Protein AF-A0A382AN31-F1 (afdb_monomer_lite)

Sequence (85 aa):
MFDKIITVKIKYLFDLIRLDKPIGFLLLLWPCWFALANLQQNNLELIKWYIYFFFGAFLMRSAGCIINDLIDINLDKKIERTAER

Radius of gyration: 17.79 Å; chains: 1; bounding box: 43×18×53 Å

Organism: NCBI:txid408172

InterPro domains:
  IPR000537 UbiA prenyltransferase [PF01040] (28-85)
  IPR039653 Prenyltransferase [PTHR11048] (5-85)
  IPR044878 UbiA prenyltransferase superfamily [G3DSA:1.10.357.140] (23-85)

pLDDT: mean 82.52, std 11.52, range [53.47, 95.38]

Secondary structure (DSSP, 8-state):
-HHHHHHHHHHHHHHHTTTT-THHHHHHHHHHHHHHHTS---HHHHHHHHHHHHHHHHHHHHHHHHHHHHHHHHHHTTSTTTTT-

Structure (mmCIF, N/CA/C/O backbone):
data_AF-A0A382AN31-F1
#
_entry.id   AF-A0A382AN31-F1
#
loop_
_atom_site.group_PDB
_atom_site.id
_atom_site.type_symbol
_atom_site.label_atom_id
_atom_site.label_alt_id
_atom_site.label_comp_id
_atom_site.label_asym_id
_atom_site.label_entity_id
_atom_site.label_seq_id
_atom_site.pdbx_PDB_ins_code
_atom_site.Cartn_x
_atom_site.Cartn_y
_atom_site.Cartn_z
_atom_site.occupancy
_atom_site.B_iso_or_equiv
_atom_site.auth_seq_id
_atom_site.auth_comp_id
_atom_site.auth_asym_id
_atom_site.auth_atom_id
_atom_site.pdbx_PDB_model_num
ATOM 1 N N . MET A 1 1 ? 7.572 -6.182 30.036 1.00 58.38 1 MET A N 1
ATOM 2 C CA . MET A 1 1 ? 6.252 -5.494 30.076 1.00 58.38 1 MET A CA 1
ATOM 3 C C . MET A 1 1 ? 6.087 -4.545 28.892 1.00 58.38 1 MET A C 1
ATOM 5 O O . MET A 1 1 ? 5.072 -4.635 28.215 1.00 58.38 1 MET A O 1
ATOM 9 N N . PHE A 1 2 ? 7.090 -3.709 28.596 1.00 58.03 2 PHE A N 1
ATOM 10 C CA . PHE A 1 2 ? 7.111 -2.834 27.416 1.00 58.03 2 PHE A CA 1
ATOM 11 C 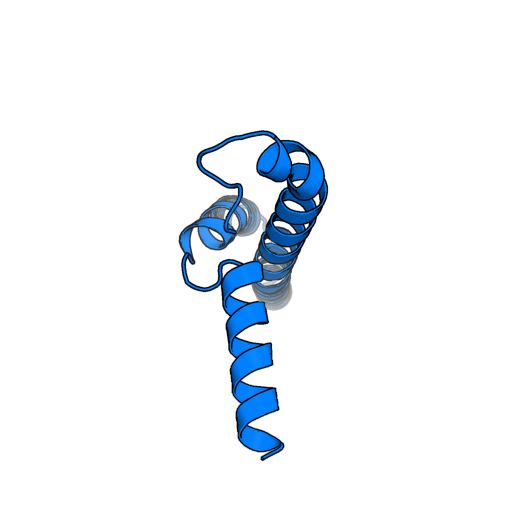C . PHE A 1 2 ? 6.999 -3.581 26.080 1.00 58.03 2 PHE A C 1
ATOM 13 O O . PHE A 1 2 ? 6.212 -3.163 25.236 1.00 58.03 2 PHE A O 1
ATOM 20 N N . ASP A 1 3 ? 7.670 -4.726 25.923 1.00 65.62 3 ASP A N 1
ATOM 21 C CA . ASP A 1 3 ? 7.622 -5.4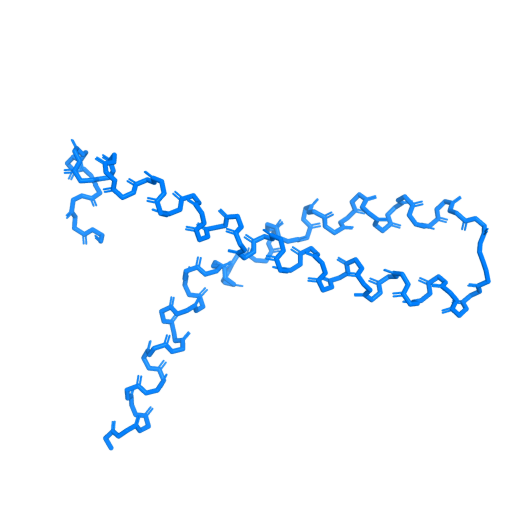92 24.665 1.00 65.62 3 ASP A CA 1
ATOM 22 C 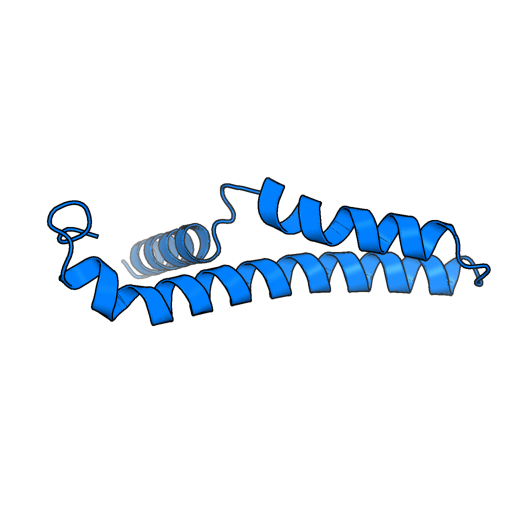C . ASP A 1 3 ? 6.201 -5.935 24.308 1.00 65.62 3 ASP A C 1
ATOM 24 O O . ASP A 1 3 ? 5.756 -5.752 23.181 1.00 65.62 3 ASP A O 1
ATOM 28 N N . LYS A 1 4 ? 5.427 -6.400 25.299 1.00 65.81 4 LYS A N 1
ATOM 29 C CA . LYS A 1 4 ? 4.015 -6.771 25.108 1.00 65.81 4 LYS A CA 1
ATOM 30 C C . LYS A 1 4 ? 3.152 -5.585 24.676 1.00 65.81 4 LYS A C 1
ATOM 32 O O . LYS A 1 4 ? 2.288 -5.750 23.822 1.00 65.81 4 LYS A O 1
ATOM 37 N N . ILE A 1 5 ? 3.377 -4.401 25.248 1.00 69.12 5 ILE A N 1
ATOM 38 C CA . ILE A 1 5 ? 2.623 -3.187 24.898 1.00 69.12 5 ILE A CA 1
ATOM 39 C C . ILE A 1 5 ? 2.923 -2.779 23.452 1.00 69.12 5 ILE A C 1
ATOM 41 O O . ILE A 1 5 ? 2.010 -2.419 22.709 1.00 69.12 5 ILE A O 1
ATOM 45 N N . ILE A 1 6 ? 4.188 -2.876 23.041 1.00 71.12 6 ILE A N 1
ATOM 46 C CA . ILE A 1 6 ? 4.627 -2.568 21.678 1.00 71.12 6 ILE A CA 1
ATOM 47 C C . ILE A 1 6 ? 3.996 -3.545 20.681 1.00 71.12 6 ILE A C 1
ATOM 49 O O . ILE A 1 6 ? 3.403 -3.105 19.697 1.00 71.12 6 ILE A O 1
ATOM 53 N N . THR A 1 7 ? 4.030 -4.852 20.961 1.00 73.44 7 THR A N 1
ATOM 54 C CA . THR A 1 7 ? 3.420 -5.866 20.085 1.00 73.44 7 THR A CA 1
ATOM 55 C C . THR A 1 7 ? 1.914 -5.652 19.915 1.00 73.44 7 THR A C 1
ATOM 57 O O . THR A 1 7 ? 1.395 -5.764 18.807 1.00 73.44 7 THR A O 1
ATOM 60 N N . VAL A 1 8 ? 1.209 -5.293 20.991 1.00 78.19 8 VAL A N 1
ATOM 61 C CA . VAL A 1 8 ? -0.238 -5.034 20.950 1.00 78.19 8 VAL A CA 1
ATOM 62 C C . VAL A 1 8 ? -0.563 -3.780 20.131 1.00 78.19 8 VAL A C 1
ATOM 64 O O . VAL A 1 8 ? -1.457 -3.819 19.290 1.00 78.19 8 VAL A O 1
ATOM 67 N N . LYS A 1 9 ? 0.188 -2.685 20.307 1.00 79.88 9 LYS A N 1
ATOM 68 C CA . LYS A 1 9 ? -0.014 -1.456 19.518 1.00 79.88 9 LYS A CA 1
ATOM 69 C C . LYS A 1 9 ? 0.252 -1.660 18.028 1.00 79.88 9 LYS A C 1
ATOM 71 O O . LYS A 1 9 ? -0.498 -1.146 17.206 1.00 79.88 9 LYS A O 1
ATOM 76 N N . ILE A 1 10 ? 1.293 -2.416 17.687 1.00 79.12 10 ILE A N 1
ATOM 77 C CA . ILE A 1 10 ? 1.611 -2.755 16.295 1.00 79.12 10 ILE A CA 1
ATOM 78 C C . ILE A 1 10 ? 0.484 -3.583 15.674 1.00 79.12 10 ILE A C 1
ATOM 80 O O . ILE A 1 10 ? 0.098 -3.328 14.537 1.00 79.12 10 ILE A O 1
ATOM 84 N N . LYS A 1 11 ? -0.085 -4.529 16.428 1.00 79.81 11 LYS A N 1
ATOM 85 C CA . LYS A 1 11 ? -1.225 -5.320 15.961 1.00 79.81 11 LYS A CA 1
ATOM 86 C C . LYS A 1 11 ? -2.434 -4.437 15.639 1.00 79.81 11 LYS A C 1
ATOM 88 O O . LYS A 1 11 ? -2.963 -4.535 14.541 1.00 79.81 11 LYS A O 1
ATOM 93 N N . TYR A 1 12 ? -2.802 -3.522 16.537 1.00 81.25 12 TYR A N 1
ATOM 94 C CA . TYR A 1 12 ? -3.896 -2.582 16.268 1.00 81.25 12 TYR A CA 1
ATOM 95 C C . TYR A 1 12 ? -3.624 -1.683 15.063 1.00 81.25 12 TYR A C 1
ATOM 97 O O . TYR A 1 12 ? -4.538 -1.398 14.296 1.00 81.25 12 TYR A O 1
ATOM 105 N N . LEU A 1 13 ? -2.373 -1.256 14.867 1.00 79.25 13 LEU A N 1
ATOM 106 C CA . LEU A 1 13 ? -2.003 -0.494 13.679 1.00 79.25 13 LEU A CA 1
ATOM 107 C C . LEU A 1 13 ? -2.209 -1.319 12.404 1.00 79.25 13 LEU A C 1
ATOM 109 O O . LEU A 1 13 ? -2.743 -0.785 11.437 1.00 79.25 13 LEU A O 1
ATOM 113 N N . PHE A 1 14 ? -1.813 -2.596 12.407 1.00 80.06 14 PHE A N 1
ATOM 114 C CA . PHE A 1 14 ? -2.008 -3.495 11.269 1.00 80.06 14 PHE A CA 1
ATOM 115 C C . PHE A 1 14 ? -3.480 -3.717 10.934 1.00 80.06 14 PHE A C 1
ATOM 117 O O . PHE A 1 14 ? -3.840 -3.623 9.758 1.00 80.06 14 PHE A O 1
ATOM 124 N N . ASP A 1 15 ? -4.309 -3.922 11.956 1.00 79.69 15 ASP A N 1
ATOM 125 C CA . ASP A 1 15 ? -5.754 -4.078 11.794 1.00 79.69 15 ASP A CA 1
ATOM 126 C C . ASP A 1 15 ? -6.384 -2.781 11.234 1.00 79.69 15 ASP A C 1
ATOM 128 O O . ASP A 1 15 ? -7.203 -2.826 10.315 1.00 79.69 15 ASP A O 1
ATOM 132 N N .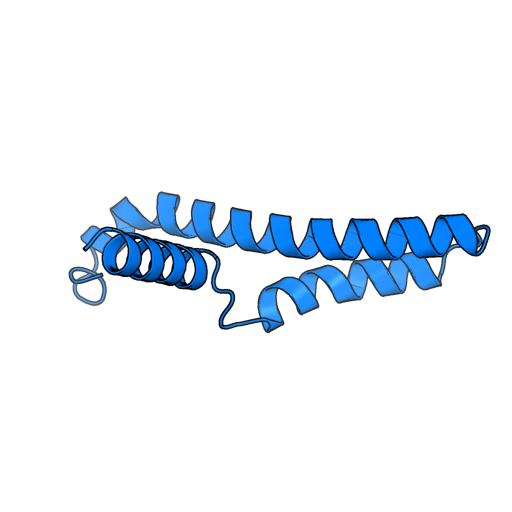 LEU A 1 16 ? -5.942 -1.606 11.711 1.00 76.88 16 LEU A N 1
ATOM 133 C CA . LEU A 1 16 ? -6.448 -0.297 11.272 1.00 76.88 16 LEU A CA 1
ATOM 134 C C . LEU A 1 16 ? -6.125 -0.002 9.799 1.00 76.88 16 LEU A C 1
ATOM 136 O O . LEU A 1 16 ? -6.977 0.452 9.037 1.00 76.88 16 LEU A O 1
ATOM 140 N N . ILE A 1 17 ? -4.898 -0.291 9.358 1.00 81.25 17 ILE A N 1
ATOM 141 C CA . ILE A 1 17 ? -4.523 -0.123 7.942 1.00 81.25 17 ILE A CA 1
ATOM 142 C C . ILE A 1 17 ? -5.015 -1.276 7.057 1.00 81.25 17 ILE A C 1
ATOM 144 O O . ILE A 1 17 ? -4.818 -1.240 5.840 1.00 81.25 17 ILE A O 1
ATOM 148 N N . ARG A 1 18 ? -5.722 -2.255 7.644 1.00 80.31 18 ARG A N 1
ATOM 149 C CA . ARG A 1 18 ? -6.287 -3.443 6.986 1.00 80.31 18 ARG A CA 1
ATOM 150 C C . ARG A 1 18 ? -5.235 -4.207 6.186 1.00 80.31 18 ARG A C 1
ATOM 152 O O . ARG A 1 18 ? -5.477 -4.616 5.045 1.00 80.31 18 ARG A O 1
ATOM 159 N N . LEU A 1 19 ? -4.047 -4.363 6.773 1.00 77.38 19 LEU A N 1
ATOM 160 C CA . LEU A 1 19 ? -2.901 -5.019 6.131 1.00 77.38 19 LEU A CA 1
ATOM 161 C C . LEU A 1 19 ? -3.142 -6.522 5.903 1.00 77.38 19 LEU A C 1
ATOM 163 O O . LEU A 1 19 ? -2.580 -7.126 4.993 1.00 77.38 19 LEU A O 1
ATOM 167 N N . ASP A 1 20 ? -4.051 -7.093 6.680 1.00 76.06 20 ASP A N 1
ATOM 168 C CA . ASP A 1 20 ? -4.657 -8.416 6.553 1.00 76.06 20 ASP A CA 1
ATOM 169 C C . ASP A 1 20 ? -5.458 -8.610 5.248 1.00 76.06 20 ASP A C 1
ATOM 171 O O . ASP A 1 20 ? -5.678 -9.748 4.826 1.00 76.06 20 ASP A O 1
ATOM 175 N N . LYS A 1 21 ? -5.847 -7.529 4.549 1.00 78.75 21 LYS A N 1
ATOM 176 C CA . LYS A 1 21 ? -6.563 -7.584 3.260 1.00 78.75 21 LYS A CA 1
ATOM 177 C C . LYS A 1 21 ? -5.777 -6.890 2.140 1.00 78.75 21 LYS A C 1
ATOM 179 O O . LYS A 1 21 ? -6.138 -5.784 1.718 1.00 78.75 21 LYS A O 1
ATOM 184 N N . PRO A 1 22 ? -4.769 -7.570 1.556 1.00 76.75 22 PRO A N 1
ATOM 185 C CA . PRO A 1 22 ? -3.885 -6.987 0.543 1.00 76.75 22 PRO A CA 1
ATOM 186 C C . PRO A 1 22 ? -4.611 -6.592 -0.751 1.00 76.75 22 PRO A C 1
ATOM 188 O O . PRO A 1 22 ? -4.125 -5.763 -1.518 1.00 76.75 22 PRO A O 1
ATOM 191 N N . ILE A 1 23 ? -5.812 -7.129 -0.984 1.00 84.19 23 ILE A N 1
ATOM 192 C CA . ILE A 1 23 ? -6.608 -6.846 -2.182 1.00 84.19 23 ILE A CA 1
ATOM 193 C C . ILE A 1 23 ? -6.837 -5.341 -2.393 1.00 84.19 23 ILE A C 1
ATOM 195 O O . ILE A 1 23 ? -6.842 -4.872 -3.525 1.00 84.19 23 ILE A O 1
ATOM 199 N N . GLY A 1 24 ? -6.968 -4.565 -1.309 1.00 83.62 24 GLY A N 1
ATOM 200 C CA . GLY A 1 24 ? -7.269 -3.138 -1.392 1.00 83.62 24 GLY A CA 1
ATOM 201 C C . GLY A 1 24 ? -6.143 -2.305 -2.003 1.00 83.62 24 GLY A C 1
ATOM 202 O O . GLY A 1 24 ? -6.419 -1.420 -2.805 1.00 83.62 24 GLY A O 1
ATOM 203 N N . PHE A 1 25 ? -4.882 -2.581 -1.652 1.00 88.00 25 PHE A N 1
ATOM 204 C CA . PHE A 1 25 ? -3.756 -1.863 -2.258 1.00 88.00 25 PHE A CA 1
ATOM 205 C C . PHE A 1 25 ? -3.462 -2.396 -3.665 1.00 88.00 25 PHE A C 1
ATOM 207 O O . PHE 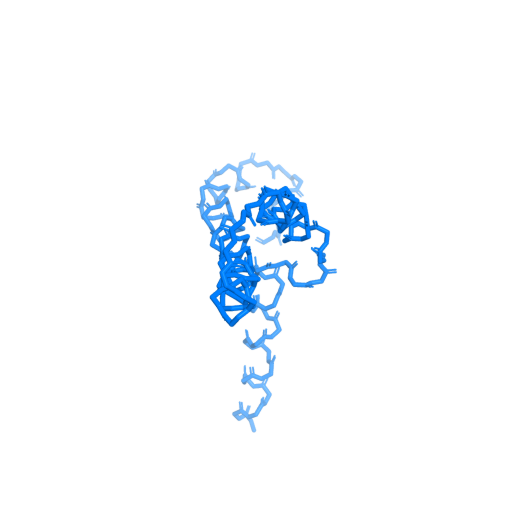A 1 25 ? -3.124 -1.612 -4.547 1.00 88.00 25 PHE A O 1
ATOM 214 N N . LEU A 1 26 ? -3.637 -3.705 -3.898 1.00 89.38 26 LEU A N 1
ATOM 215 C CA . LEU A 1 26 ? -3.434 -4.322 -5.212 1.00 89.38 26 LEU A CA 1
ATOM 216 C C . LEU A 1 26 ? -4.382 -3.736 -6.264 1.00 89.38 26 LEU A C 1
ATOM 218 O O . LEU A 1 26 ? -3.946 -3.449 -7.375 1.00 89.38 26 LEU A O 1
ATOM 222 N N . LEU A 1 27 ? -5.645 -3.492 -5.898 1.00 90.44 27 LEU A N 1
ATOM 223 C CA . LEU A 1 27 ? -6.631 -2.848 -6.774 1.00 90.44 27 LEU A CA 1
ATOM 224 C C . LEU A 1 27 ? -6.218 -1.435 -7.201 1.00 90.44 27 LEU A C 1
ATOM 226 O O . LEU A 1 27 ? -6.530 -1.027 -8.315 1.00 90.44 27 LEU A O 1
ATOM 230 N N . LEU A 1 28 ? -5.516 -0.698 -6.337 1.00 89.62 28 LEU A N 1
ATOM 231 C CA . LEU A 1 28 ? -5.003 0.633 -6.657 1.00 89.62 28 LEU A CA 1
ATOM 232 C C . LEU A 1 28 ? -3.702 0.558 -7.471 1.00 89.62 28 LEU A C 1
ATOM 234 O O . LEU A 1 28 ? -3.495 1.344 -8.390 1.00 89.62 28 LEU A O 1
ATOM 238 N N . LEU A 1 29 ? -2.841 -0.410 -7.154 1.00 94.38 29 LEU A N 1
ATOM 239 C CA . LEU A 1 29 ? -1.544 -0.605 -7.799 1.00 94.38 29 LEU A CA 1
ATOM 240 C C . LEU A 1 29 ? -1.675 -1.041 -9.261 1.00 94.38 29 LEU A C 1
ATOM 242 O O . LEU A 1 29 ? -0.961 -0.540 -10.128 1.00 94.38 29 LEU A O 1
ATOM 246 N N . TRP A 1 30 ? -2.589 -1.975 -9.522 1.00 93.69 30 TRP A N 1
ATOM 247 C CA . TRP A 1 30 ? -2.793 -2.599 -10.825 1.00 93.69 30 TRP A CA 1
ATOM 248 C C . TRP A 1 30 ? -2.981 -1.568 -11.953 1.00 93.69 30 TRP A C 1
ATOM 250 O O . TRP A 1 30 ? -2.147 -1.543 -12.858 1.00 93.69 30 TRP A O 1
ATOM 260 N N . PRO A 1 31 ? -3.979 -0.660 -11.927 1.00 93.50 31 PRO A N 1
ATOM 261 C CA . PRO A 1 31 ? -4.161 0.316 -13.002 1.00 93.50 31 PRO A CA 1
ATOM 262 C C . PRO A 1 31 ? -2.953 1.249 -13.176 1.00 93.50 31 PRO A C 1
ATOM 264 O O . PRO A 1 31 ? -2.608 1.578 -14.309 1.00 93.50 31 PRO A O 1
ATOM 267 N N . CYS A 1 32 ? -2.264 1.628 -12.092 1.00 93.06 32 CYS A N 1
ATOM 268 C CA . CYS A 1 32 ? -1.056 2.455 -12.167 1.00 93.06 32 CYS A CA 1
ATOM 269 C C . CYS A 1 32 ? 0.088 1.739 -12.894 1.00 93.06 32 CYS A C 1
ATOM 271 O O . CYS A 1 32 ? 0.761 2.338 -13.729 1.00 93.06 32 CYS A O 1
ATOM 273 N N . TRP A 1 33 ? 0.294 0.453 -12.610 1.00 94.31 33 TRP A N 1
ATOM 274 C CA . TRP A 1 33 ? 1.326 -0.348 -13.265 1.00 94.31 33 TRP A CA 1
ATOM 275 C C . TRP A 1 33 ? 1.010 -0.622 -14.737 1.00 94.31 33 TRP A C 1
ATOM 277 O O . TRP A 1 33 ? 1.912 -0.531 -15.564 1.00 94.31 33 TRP A O 1
ATOM 287 N N . PHE A 1 34 ? -0.255 -0.866 -15.098 1.00 94.25 34 PHE A N 1
ATOM 288 C CA . PHE A 1 34 ? -0.647 -0.979 -16.511 1.00 94.25 34 PHE A CA 1
ATOM 289 C C . PHE A 1 34 ? -0.474 0.338 -17.268 1.00 94.25 34 PHE A C 1
ATOM 291 O O . PHE A 1 34 ? 0.001 0.331 -18.404 1.00 94.25 34 PHE A O 1
ATOM 298 N N . ALA A 1 35 ? -0.815 1.470 -16.650 1.00 92.38 35 ALA A N 1
ATOM 299 C CA . ALA A 1 35 ? -0.570 2.780 -17.245 1.00 92.38 35 ALA A CA 1
ATOM 300 C C . ALA A 1 35 ? 0.935 3.013 -17.460 1.00 92.38 35 ALA A C 1
ATOM 302 O O . ALA A 1 35 ? 1.347 3.452 -18.532 1.00 92.38 35 ALA A O 1
ATOM 303 N N . LEU A 1 36 ? 1.758 2.640 -16.475 1.00 92.62 36 LEU A N 1
ATOM 304 C CA . LEU A 1 36 ? 3.209 2.774 -16.547 1.00 92.62 36 LEU A CA 1
ATOM 305 C C . LEU A 1 36 ? 3.836 1.860 -17.607 1.00 92.62 36 LEU A C 1
ATOM 307 O O . LEU A 1 36 ? 4.732 2.291 -18.323 1.00 92.62 36 LEU A O 1
ATOM 311 N N . ALA A 1 37 ? 3.331 0.636 -17.768 1.00 91.12 37 ALA A N 1
ATOM 312 C CA . ALA A 1 37 ? 3.791 -0.301 -18.793 1.00 91.12 37 ALA A CA 1
ATOM 313 C C . ALA A 1 37 ? 3.574 0.208 -20.229 1.00 91.12 37 ALA A C 1
ATOM 315 O O . ALA A 1 37 ? 4.301 -0.195 -21.134 1.00 91.12 37 ALA A O 1
ATOM 316 N N . ASN A 1 38 ? 2.594 1.092 -20.442 1.00 92.06 38 ASN A N 1
ATOM 317 C CA . ASN A 1 38 ? 2.324 1.700 -21.746 1.00 92.06 38 ASN A CA 1
ATOM 318 C C . ASN A 1 38 ? 3.176 2.953 -22.028 1.00 92.06 38 ASN A C 1
ATOM 320 O O . ASN A 1 38 ? 3.123 3.486 -23.136 1.00 92.06 38 ASN A O 1
ATOM 324 N N . LEU A 1 39 ? 3.959 3.441 -21.059 1.00 89.94 39 LEU A N 1
ATOM 325 C CA . LEU A 1 39 ? 4.820 4.609 -21.237 1.00 89.94 39 LEU A CA 1
ATOM 326 C C . LEU A 1 39 ? 6.186 4.206 -21.804 1.00 89.94 39 LEU A C 1
ATOM 328 O O . LEU A 1 39 ? 6.865 3.327 -21.278 1.00 89.94 39 LEU A O 1
ATOM 332 N N . GLN A 1 40 ? 6.628 4.906 -22.850 1.00 85.81 40 GLN A N 1
ATOM 333 C CA . GLN A 1 40 ? 8.003 4.804 -23.340 1.00 85.81 40 GLN A CA 1
ATOM 334 C C . GLN A 1 40 ? 8.911 5.699 -22.489 1.00 85.81 40 GLN A C 1
ATOM 336 O O . GLN A 1 40 ? 8.922 6.920 -22.635 1.00 85.81 40 GLN A O 1
ATOM 341 N N . GLN A 1 41 ? 9.656 5.081 -21.575 1.00 83.94 41 GLN A N 1
ATOM 342 C CA . GLN A 1 41 ? 10.629 5.719 -20.684 1.00 83.94 41 GLN A CA 1
ATOM 343 C C . GLN A 1 41 ? 11.915 4.888 -20.646 1.00 83.94 41 GLN A C 1
ATOM 345 O O . GLN A 1 41 ? 11.914 3.704 -20.985 1.00 83.94 41 GLN A O 1
ATOM 350 N N . ASN A 1 42 ? 13.013 5.486 -20.182 1.00 90.44 42 ASN A N 1
ATOM 351 C CA . ASN A 1 42 ? 14.231 4.730 -19.907 1.00 90.44 42 ASN A CA 1
ATOM 352 C C . ASN A 1 42 ? 13.974 3.664 -18.829 1.00 90.44 42 ASN A C 1
ATOM 354 O O . ASN A 1 42 ? 13.332 3.942 -17.816 1.00 90.44 42 ASN A O 1
ATOM 358 N N . ASN A 1 43 ? 14.549 2.466 -18.990 1.00 87.88 43 ASN A N 1
ATOM 359 C CA . ASN A 1 43 ? 14.322 1.333 -18.078 1.00 87.88 43 ASN A CA 1
ATOM 360 C C . ASN A 1 43 ? 14.585 1.674 -16.598 1.00 87.88 43 ASN A C 1
ATOM 362 O O . ASN A 1 43 ? 13.854 1.229 -15.717 1.00 87.88 43 ASN A O 1
ATOM 366 N N . LEU A 1 44 ? 15.604 2.494 -16.314 1.00 92.12 44 LEU A N 1
ATOM 367 C CA . LEU A 1 44 ? 15.922 2.935 -14.951 1.00 92.12 44 LEU A CA 1
ATOM 368 C C . LEU A 1 44 ? 14.855 3.865 -14.360 1.00 92.12 44 LEU A C 1
ATOM 370 O O . LEU A 1 44 ? 14.561 3.776 -13.170 1.00 92.12 44 LEU A O 1
ATOM 374 N N . GLU A 1 45 ? 14.284 4.761 -15.162 1.00 90.88 45 GLU A N 1
ATOM 375 C CA . GLU A 1 45 ? 13.210 5.659 -14.719 1.00 90.88 45 GLU A CA 1
ATOM 376 C C . GLU A 1 45 ? 11.914 4.882 -14.513 1.00 90.88 45 GLU A C 1
ATOM 378 O O . GLU A 1 45 ? 11.246 5.052 -13.496 1.00 90.88 45 GLU A O 1
ATOM 383 N N . LEU A 1 46 ? 11.622 3.943 -15.414 1.00 91.69 46 LEU A N 1
ATOM 384 C CA . LEU A 1 46 ? 10.459 3.072 -15.321 1.00 91.69 46 LEU A CA 1
ATOM 385 C C . LEU A 1 46 ? 10.454 2.267 -14.009 1.00 91.69 46 LEU A C 1
ATOM 387 O O . LEU A 1 46 ? 9.452 2.255 -13.296 1.00 91.69 46 LEU A O 1
ATOM 391 N N . ILE A 1 47 ? 11.586 1.656 -13.634 1.00 92.31 47 ILE A N 1
ATOM 392 C CA . ILE A 1 47 ? 11.720 0.917 -12.364 1.00 92.31 47 ILE A CA 1
ATOM 393 C C . ILE A 1 47 ? 11.497 1.838 -11.156 1.00 92.31 47 ILE A C 1
ATOM 395 O O . ILE A 1 47 ? 10.803 1.450 -10.213 1.00 92.31 47 ILE A O 1
ATOM 399 N N . LYS A 1 48 ? 12.036 3.066 -11.179 1.00 95.12 48 LYS A N 1
ATOM 400 C CA . LYS A 1 48 ? 11.801 4.048 -10.105 1.00 95.12 48 LYS A CA 1
ATOM 401 C C . LYS A 1 48 ? 10.310 4.346 -9.951 1.00 95.12 48 LYS A C 1
ATOM 403 O O . LYS A 1 48 ? 9.801 4.323 -8.831 1.00 95.12 48 LYS A O 1
ATOM 408 N N . TRP A 1 49 ? 9.601 4.560 -11.059 1.00 94.00 49 TRP A N 1
ATOM 409 C CA . TRP A 1 49 ? 8.160 4.802 -11.035 1.00 94.00 49 TRP A CA 1
ATOM 410 C C . TRP A 1 49 ? 7.369 3.602 -10.512 1.00 94.00 49 TRP A C 1
ATOM 412 O O . TRP A 1 49 ? 6.475 3.794 -9.690 1.00 94.00 49 TRP A O 1
ATOM 422 N N . TYR A 1 50 ? 7.725 2.370 -10.894 1.00 94.31 50 TYR A N 1
ATOM 423 C CA . TYR A 1 50 ? 7.088 1.161 -10.355 1.00 94.31 50 TYR A CA 1
ATOM 424 C C . TYR A 1 50 ? 7.185 1.098 -8.826 1.00 94.31 50 TYR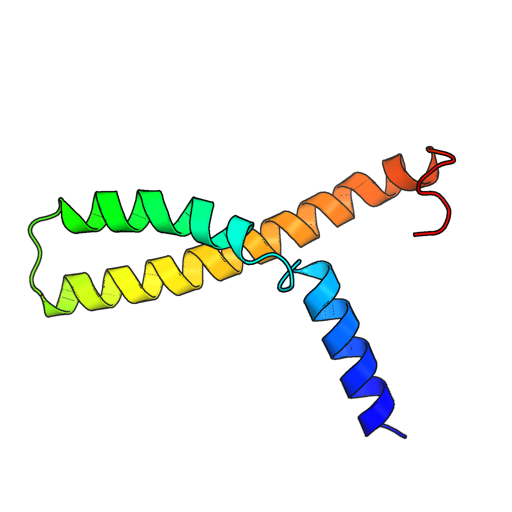 A C 1
ATOM 426 O O . TYR A 1 50 ? 6.185 0.826 -8.154 1.00 94.31 50 TYR A O 1
ATOM 434 N N . ILE A 1 51 ? 8.365 1.407 -8.278 1.00 95.38 51 ILE A N 1
ATOM 435 C CA . ILE A 1 51 ? 8.609 1.447 -6.831 1.00 95.38 51 ILE A CA 1
ATOM 436 C C . ILE A 1 51 ? 7.792 2.564 -6.170 1.00 95.38 51 ILE A C 1
ATOM 438 O O . ILE A 1 51 ? 7.151 2.332 -5.143 1.00 95.38 51 ILE A O 1
ATOM 442 N N . TYR A 1 52 ? 7.757 3.763 -6.757 1.00 95.31 52 TYR A N 1
ATOM 443 C CA . TYR A 1 52 ? 6.959 4.864 -6.213 1.00 95.31 52 TYR A CA 1
ATOM 444 C C . TYR A 1 52 ? 5.465 4.560 -6.205 1.00 95.31 52 TYR A C 1
ATOM 446 O O . TYR A 1 52 ? 4.812 4.810 -5.194 1.00 95.31 52 TYR A O 1
ATOM 454 N N . PHE A 1 53 ? 4.923 3.966 -7.269 1.00 94.62 53 PHE A N 1
ATOM 455 C CA . PHE A 1 53 ? 3.519 3.556 -7.290 1.00 94.62 53 PHE A CA 1
ATOM 456 C C . PHE A 1 53 ? 3.224 2.429 -6.301 1.00 94.62 53 PHE A C 1
ATOM 458 O O . PHE A 1 53 ? 2.150 2.427 -5.708 1.00 94.62 53 PHE A O 1
ATOM 465 N N . PHE A 1 54 ? 4.171 1.520 -6.057 1.00 94.56 54 PHE A N 1
ATOM 466 C CA . PHE A 1 54 ? 4.029 0.491 -5.026 1.00 94.56 54 PHE A CA 1
ATOM 467 C C . PHE A 1 54 ? 3.865 1.097 -3.628 1.00 94.56 54 PHE A C 1
ATOM 469 O O . PHE A 1 54 ? 2.869 0.835 -2.948 1.00 94.56 54 PHE A O 1
ATOM 476 N N . PHE A 1 55 ? 4.797 1.963 -3.220 1.00 95.00 55 PHE A N 1
ATOM 477 C CA . PHE A 1 55 ? 4.708 2.638 -1.923 1.00 95.00 55 PHE A CA 1
ATOM 478 C C . PHE A 1 55 ? 3.515 3.591 -1.853 1.00 95.00 55 PHE A C 1
ATOM 480 O O . PHE A 1 55 ? 2.806 3.616 -0.848 1.00 95.00 55 PHE A O 1
ATOM 487 N N . GLY A 1 56 ? 3.252 4.334 -2.927 1.00 93.75 56 GLY A N 1
ATOM 488 C CA . GLY A 1 56 ? 2.117 5.244 -3.025 1.00 93.75 56 GLY A CA 1
ATOM 489 C C . GLY A 1 56 ? 0.784 4.521 -2.854 1.00 93.75 56 GLY A C 1
ATOM 490 O O . GLY A 1 56 ? -0.040 4.953 -2.052 1.00 93.75 56 GLY A O 1
ATOM 491 N N . ALA A 1 57 ? 0.586 3.385 -3.528 1.00 93.19 57 ALA A N 1
ATOM 492 C CA . ALA A 1 57 ? -0.640 2.603 -3.408 1.00 93.19 57 ALA A CA 1
ATOM 493 C C . ALA A 1 57 ? -0.826 2.034 -1.994 1.00 93.19 57 ALA A C 1
ATOM 495 O O . ALA A 1 57 ? -1.926 2.095 -1.438 1.00 93.19 57 ALA A O 1
ATOM 496 N N . PHE A 1 58 ? 0.253 1.527 -1.391 1.00 91.25 58 PHE A N 1
ATOM 497 C CA . PHE A 1 58 ? 0.238 1.036 -0.015 1.00 91.25 58 PHE A CA 1
ATOM 498 C C . PHE A 1 58 ? -0.142 2.137 0.991 1.00 91.25 58 PHE A C 1
ATOM 500 O O . PHE A 1 58 ? -1.040 1.951 1.821 1.00 91.25 58 PHE A O 1
ATOM 507 N N . LEU A 1 59 ? 0.493 3.307 0.884 1.00 91.81 59 LEU A N 1
ATOM 508 C CA . LEU A 1 59 ? 0.232 4.456 1.753 1.00 91.81 59 LEU A CA 1
ATOM 509 C C . LEU A 1 59 ? -1.181 5.011 1.556 1.00 91.81 59 LEU A C 1
ATOM 511 O O . LEU A 1 59 ? -1.892 5.233 2.534 1.00 91.81 59 LEU A O 1
ATOM 515 N N . MET A 1 60 ? -1.616 5.183 0.308 1.00 91.88 60 MET A N 1
ATOM 516 C CA . MET A 1 60 ? -2.937 5.721 -0.021 1.00 91.88 60 MET A CA 1
ATOM 517 C C . MET A 1 60 ? -4.059 4.816 0.493 1.00 91.88 60 MET A C 1
ATOM 519 O O . MET A 1 60 ? -5.040 5.303 1.056 1.00 91.88 60 MET A O 1
ATOM 523 N N . ARG A 1 61 ? -3.909 3.488 0.366 1.00 90.19 61 ARG A N 1
ATOM 524 C CA . ARG A 1 61 ? -4.891 2.542 0.910 1.00 90.19 61 ARG A CA 1
ATOM 525 C C . ARG A 1 61 ? -4.958 2.617 2.433 1.00 90.19 61 ARG A C 1
ATOM 527 O O . ARG A 1 61 ? -6.064 2.660 2.972 1.00 90.19 61 ARG A O 1
ATOM 534 N N . SER A 1 62 ? -3.797 2.651 3.087 1.00 88.19 62 SER A N 1
ATOM 535 C CA . SER A 1 62 ? -3.680 2.760 4.545 1.00 88.19 62 SER A CA 1
ATOM 536 C C . SER A 1 62 ? -4.343 4.042 5.057 1.00 88.19 62 SER A C 1
ATOM 538 O O . SER A 1 62 ? -5.176 3.991 5.957 1.00 88.19 62 SER A O 1
ATOM 540 N N . ALA A 1 63 ? -4.047 5.183 4.426 1.00 89.12 63 ALA A N 1
ATOM 541 C CA . ALA A 1 63 ? -4.652 6.470 4.759 1.00 89.12 63 ALA A CA 1
ATOM 542 C C . ALA A 1 63 ? -6.170 6.472 4.526 1.00 89.12 63 ALA A C 1
ATOM 544 O O . ALA A 1 63 ? -6.918 6.947 5.375 1.00 89.12 63 ALA A O 1
ATOM 545 N N . GLY A 1 64 ? -6.639 5.886 3.420 1.00 88.62 64 GLY A N 1
ATOM 546 C CA . GLY A 1 64 ? -8.068 5.760 3.134 1.00 88.62 64 GLY A CA 1
ATOM 547 C C . GLY A 1 64 ? -8.819 4.910 4.164 1.00 88.62 64 GLY A C 1
ATOM 548 O O . GLY A 1 64 ? -9.932 5.266 4.533 1.00 88.62 64 GLY A O 1
ATOM 549 N N . CYS A 1 65 ? -8.221 3.820 4.669 1.00 86.75 65 CYS A N 1
ATOM 550 C CA . CYS A 1 65 ? -8.796 3.062 5.791 1.00 86.75 65 CYS A CA 1
ATOM 551 C C . CYS A 1 65 ? -8.939 3.939 7.037 1.00 86.75 65 CYS A C 1
ATOM 553 O O . CYS A 1 65 ? -10.026 4.019 7.593 1.00 86.75 65 CYS A O 1
ATOM 555 N N . ILE A 1 66 ? -7.864 4.631 7.427 1.00 87.44 66 ILE A N 1
ATOM 556 C CA . ILE A 1 66 ? -7.842 5.462 8.637 1.00 87.44 66 ILE A CA 1
ATOM 557 C C . ILE A 1 66 ? -8.878 6.588 8.551 1.00 87.44 66 ILE A C 1
ATOM 559 O O . ILE A 1 66 ? -9.586 6.848 9.518 1.00 87.44 66 ILE A O 1
ATOM 563 N N . ILE A 1 67 ? -8.973 7.258 7.400 1.00 87.50 67 ILE A N 1
ATOM 564 C CA . ILE A 1 67 ? -9.928 8.352 7.193 1.00 87.50 67 ILE A CA 1
ATOM 565 C C . ILE A 1 67 ? -11.366 7.827 7.209 1.00 87.50 67 ILE A C 1
ATOM 567 O O . ILE A 1 67 ? -12.214 8.450 7.842 1.00 87.50 67 ILE A O 1
ATOM 571 N N . ASN A 1 68 ? -11.639 6.693 6.556 1.00 87.56 68 ASN A N 1
ATOM 572 C CA . ASN A 1 68 ? -12.969 6.084 6.589 1.00 87.56 68 ASN A CA 1
ATOM 573 C C . ASN A 1 68 ? -13.365 5.731 8.020 1.00 87.56 68 ASN A C 1
ATOM 575 O O . ASN A 1 68 ? -14.415 6.166 8.475 1.00 87.56 68 ASN A O 1
ATOM 579 N N . ASP A 1 69 ? -12.486 5.041 8.747 1.00 84.94 69 ASP A N 1
ATOM 580 C CA . ASP A 1 69 ? -12.757 4.658 10.128 1.00 84.94 69 ASP A CA 1
ATOM 581 C C . ASP A 1 69 ? -12.971 5.912 11.002 1.00 84.94 69 ASP A C 1
ATOM 583 O O . ASP A 1 69 ? -13.899 5.930 11.801 1.00 84.94 69 ASP A O 1
ATOM 587 N N . LEU A 1 70 ? -12.206 7.000 10.804 1.00 85.12 70 LEU A N 1
ATOM 588 C CA . LEU A 1 70 ? -12.380 8.274 11.523 1.00 85.12 70 LEU A CA 1
ATOM 589 C C . LEU A 1 70 ? -13.747 8.931 11.265 1.00 85.12 70 LEU A C 1
ATOM 591 O O . LEU A 1 70 ? -14.358 9.466 12.193 1.00 85.12 70 LEU A O 1
ATOM 595 N N . ILE A 1 71 ? -14.209 8.925 10.013 1.00 86.50 71 ILE A N 1
ATOM 596 C CA . ILE A 1 71 ? -15.512 9.485 9.624 1.00 86.50 71 ILE A CA 1
ATOM 597 C C . ILE A 1 71 ? -16.647 8.610 10.173 1.00 86.50 71 ILE A C 1
ATOM 599 O O . ILE A 1 71 ? -17.639 9.135 10.692 1.00 86.50 71 ILE A O 1
ATOM 603 N N . ASP A 1 72 ? -16.467 7.293 10.129 1.00 83.62 72 ASP A N 1
ATOM 604 C CA . ASP A 1 72 ? -17.467 6.317 10.546 1.00 83.62 72 ASP A CA 1
ATOM 605 C C . ASP A 1 72 ? -17.640 6.264 12.080 1.00 83.62 72 ASP A C 1
ATOM 607 O O . ASP A 1 72 ? -18.703 5.855 12.537 1.00 83.62 72 ASP A O 1
ATOM 611 N N . ILE A 1 73 ? -16.717 6.809 12.898 1.00 80.62 73 ILE A N 1
ATOM 612 C CA . ILE A 1 73 ? -16.809 6.830 14.384 1.00 80.62 73 ILE A CA 1
ATOM 613 C C . ILE A 1 73 ? -18.179 7.291 14.908 1.00 80.62 73 ILE A C 1
ATOM 615 O O . ILE A 1 73 ? -18.698 6.746 15.883 1.00 80.62 73 ILE A O 1
ATOM 619 N N . ASN A 1 74 ? -18.757 8.345 14.328 1.00 75.81 74 ASN A N 1
ATOM 620 C CA . ASN A 1 74 ? -20.016 8.915 14.825 1.00 75.81 74 ASN A CA 1
ATOM 621 C C . ASN A 1 74 ? -21.255 8.181 14.296 1.00 75.81 74 ASN A C 1
ATOM 623 O O . ASN A 1 74 ? -22.332 8.300 14.890 1.00 75.81 74 ASN A O 1
ATOM 627 N N . LEU A 1 75 ? -21.110 7.467 13.179 1.00 74.44 75 LEU A N 1
ATOM 628 C CA . LEU A 1 75 ? -22.160 6.657 12.570 1.00 74.44 75 LEU A CA 1
ATOM 629 C C . LEU A 1 75 ? -22.199 5.269 13.217 1.00 74.44 75 LEU A C 1
ATOM 631 O O . LEU A 1 75 ? -23.270 4.833 13.637 1.00 74.44 75 LEU A O 1
ATOM 635 N N . ASP A 1 76 ? -21.039 4.647 13.418 1.00 68.25 76 ASP A N 1
ATOM 636 C CA . ASP A 1 76 ? -20.886 3.332 14.043 1.00 68.25 76 ASP A CA 1
ATOM 637 C C . ASP A 1 76 ? -21.434 3.304 15.475 1.00 68.25 76 ASP A C 1
ATOM 639 O O . ASP A 1 76 ? -22.075 2.326 15.864 1.00 68.25 76 ASP A O 1
ATOM 643 N N . LYS A 1 77 ? -21.295 4.410 16.224 1.00 66.75 77 LYS A N 1
ATOM 644 C CA . LYS A 1 77 ? -21.875 4.589 17.572 1.00 66.75 77 LYS A CA 1
ATOM 645 C C . LYS A 1 77 ? -23.405 4.586 17.611 1.00 66.75 77 LYS A C 1
ATOM 647 O O . LYS A 1 77 ? -23.979 4.416 18.683 1.00 66.75 77 LYS A O 1
ATOM 652 N N . LYS A 1 78 ? -24.074 4.833 16.481 1.00 67.75 78 LYS A N 1
ATOM 653 C CA . LYS A 1 78 ? -25.543 4.924 16.391 1.00 67.75 78 LYS A CA 1
ATOM 654 C C . LYS A 1 78 ? -26.191 3.646 15.859 1.00 67.75 78 LYS A C 1
ATOM 656 O O . LYS A 1 78 ? -27.416 3.580 15.796 1.00 67.75 78 LYS A O 1
ATOM 661 N N . ILE A 1 79 ? -25.397 2.655 15.461 1.00 65.69 79 ILE A N 1
ATOM 662 C CA . ILE A 1 79 ? -25.877 1.413 14.858 1.00 65.69 79 ILE A CA 1
ATOM 663 C C . ILE A 1 79 ? -25.647 0.275 15.860 1.00 65.69 79 ILE A C 1
ATOM 665 O O . ILE A 1 79 ? -24.510 -0.037 16.206 1.00 65.69 79 ILE A O 1
ATOM 669 N N . GLU A 1 80 ? -26.727 -0.389 16.290 1.00 59.22 80 GLU A N 1
ATOM 670 C CA . GLU A 1 80 ? -26.698 -1.480 17.290 1.00 59.22 80 GLU A CA 1
ATOM 671 C C . GLU A 1 80 ? -25.734 -2.629 16.934 1.00 59.22 80 GLU A C 1
ATOM 673 O O . GLU A 1 80 ? -25.248 -3.324 17.818 1.00 59.22 80 GLU A O 1
ATOM 678 N N . ARG A 1 81 ? -25.405 -2.819 15.647 1.00 63.22 81 ARG A N 1
ATOM 679 C CA . ARG A 1 81 ? -24.468 -3.855 15.170 1.00 63.22 81 ARG A CA 1
ATOM 680 C C . ARG A 1 81 ? -22.978 -3.495 15.280 1.00 63.22 81 ARG A C 1
ATOM 682 O O . ARG A 1 81 ? -22.155 -4.396 15.136 1.00 63.22 81 ARG A O 1
ATOM 689 N N . THR A 1 82 ? -22.618 -2.228 15.479 1.00 55.28 82 THR A N 1
ATOM 690 C CA . THR A 1 82 ? -21.218 -1.741 15.535 1.00 55.28 82 THR A CA 1
ATOM 691 C C . THR A 1 82 ? -20.868 -1.056 16.855 1.00 55.28 82 THR A C 1
ATOM 693 O O . THR A 1 82 ? -19.734 -0.628 17.024 1.00 55.28 82 THR A O 1
ATOM 696 N N . ALA A 1 83 ? -21.801 -1.005 17.808 1.00 54.44 83 ALA A N 1
ATOM 697 C CA . ALA A 1 83 ? -21.634 -0.315 19.087 1.00 54.44 83 ALA A CA 1
ATOM 698 C C . ALA A 1 83 ? -20.512 -0.875 19.993 1.00 54.44 83 ALA A C 1
ATOM 700 O O . ALA A 1 83 ? -20.043 -0.156 20.869 1.00 54.44 83 ALA A O 1
ATOM 701 N N . GLU A 1 84 ? -20.076 -2.125 19.788 1.00 53.47 84 GLU A N 1
ATOM 702 C CA . GLU A 1 84 ? -18.989 -2.770 20.552 1.00 53.47 84 GLU A CA 1
ATOM 703 C C . GLU A 1 84 ? -17.621 -2.778 19.836 1.00 53.47 84 GLU A C 1
ATOM 705 O O . GLU A 1 84 ? -16.694 -3.441 20.306 1.00 53.47 84 GLU A O 1
ATOM 710 N N . ARG A 1 85 ? -17.482 -2.096 18.690 1.00 55.47 85 ARG A N 1
ATOM 711 C CA . ARG A 1 85 ? -16.183 -1.948 18.011 1.00 55.47 85 ARG A CA 1
ATOM 712 C C . ARG A 1 85 ? -15.301 -0.875 18.637 1.00 55.47 85 ARG A C 1
ATOM 714 O O . ARG A 1 85 ? -15.834 0.185 19.030 1.00 55.47 85 ARG A O 1
#

Foldseek 3Di:
DVVVVVVVVVVVLCVQLVVVCCVQLCVQLVVQLVVLVPDDDDPVVSVVSSVVSSVVSSVVSSVVSNVVVVVCVVVLCVDPVNVVD